Protein AF-A0A534A992-F1 (afdb_monomer_lite)

Structure (mmCIF, N/CA/C/O backbone):
data_AF-A0A534A992-F1
#
_entry.id   AF-A0A534A992-F1
#
loop_
_atom_site.group_PDB
_atom_site.id
_atom_site.type_symbol
_atom_site.label_atom_id
_atom_site.label_alt_id
_atom_site.label_comp_id
_atom_site.label_asym_id
_atom_site.label_entity_id
_atom_site.label_seq_id
_atom_site.pdbx_PDB_ins_code
_atom_site.Cartn_x
_atom_site.Cartn_y
_atom_site.Cartn_z
_atom_site.occupancy
_atom_site.B_iso_or_equiv
_atom_site.auth_seq_id
_atom_site.auth_comp_id
_atom_site.auth_asym_id
_atom_site.auth_atom_id
_atom_site.pdbx_PDB_model_num
ATOM 1 N N . MET A 1 1 ? -12.258 14.652 -5.434 1.00 37.53 1 MET A N 1
ATOM 2 C CA . MET A 1 1 ? -13.002 13.472 -4.944 1.00 37.53 1 MET A CA 1
ATOM 3 C C . MET A 1 1 ? -12.155 12.781 -3.891 1.00 37.53 1 MET A C 1
ATOM 5 O O . MET A 1 1 ? -11.164 12.143 -4.225 1.00 37.53 1 MET A O 1
ATOM 9 N N . ARG A 1 2 ? -12.451 13.022 -2.613 1.00 42.31 2 ARG A N 1
ATOM 10 C CA . ARG A 1 2 ? -11.696 12.489 -1.476 1.00 42.31 2 ARG A CA 1
ATOM 11 C C . ARG A 1 2 ? -12.446 11.252 -0.981 1.00 42.31 2 ARG A C 1
ATOM 13 O O . ARG A 1 2 ? -13.258 11.391 -0.088 1.00 42.31 2 ARG A O 1
ATOM 20 N N . TRP A 1 3 ? -12.212 10.115 -1.647 1.00 45.12 3 TRP A N 1
ATOM 21 C CA . TRP A 1 3 ? -12.463 8.730 -1.206 1.00 45.12 3 TRP A CA 1
ATOM 22 C C . TRP A 1 3 ? -13.452 8.632 -0.036 1.00 45.12 3 TRP A C 1
ATOM 24 O O . TRP A 1 3 ? -13.048 8.586 1.123 1.00 45.12 3 TRP A O 1
ATOM 34 N N . GLU A 1 4 ? -14.743 8.666 -0.360 1.00 52.88 4 GLU A N 1
ATOM 35 C CA . GLU A 1 4 ? -15.827 8.918 0.596 1.00 52.88 4 GLU A CA 1
ATOM 36 C C . GLU A 1 4 ? -16.088 7.794 1.612 1.00 52.88 4 GLU A C 1
ATOM 38 O O . GLU A 1 4 ? -16.924 7.990 2.478 1.00 52.88 4 GLU A O 1
ATOM 43 N N . ASN A 1 5 ? -15.337 6.681 1.610 1.00 62.59 5 ASN A N 1
ATOM 44 C CA . ASN A 1 5 ? -15.327 5.720 2.723 1.00 62.59 5 ASN A CA 1
ATOM 45 C C . ASN A 1 5 ? -14.058 4.841 2.735 1.00 62.59 5 ASN A C 1
ATOM 47 O O . ASN A 1 5 ? -13.982 3.843 2.013 1.00 62.59 5 ASN A O 1
ATOM 51 N N . PRO A 1 6 ? -13.050 5.132 3.580 1.00 66.06 6 PRO A N 1
ATOM 52 C CA . PRO A 1 6 ? -11.846 4.301 3.668 1.00 66.06 6 PRO A CA 1
ATOM 53 C C . PRO A 1 6 ? -12.125 2.892 4.214 1.00 66.06 6 PRO A C 1
ATOM 55 O O . PRO A 1 6 ? -11.359 1.977 3.923 1.00 66.06 6 PRO A O 1
ATOM 58 N N . ALA A 1 7 ? -13.208 2.714 4.981 1.00 72.00 7 ALA A N 1
ATOM 59 C CA . ALA A 1 7 ? -13.625 1.427 5.541 1.00 72.00 7 ALA A CA 1
ATOM 60 C C . ALA A 1 7 ? -14.166 0.457 4.475 1.00 72.00 7 ALA A C 1
ATOM 62 O O . ALA A 1 7 ? -13.842 -0.725 4.499 1.00 72.00 7 ALA A O 1
ATOM 63 N N . GLU A 1 8 ? -14.930 0.961 3.505 1.00 77.81 8 GLU A N 1
ATOM 64 C CA . GLU A 1 8 ? -15.453 0.160 2.387 1.00 77.81 8 GLU A CA 1
ATOM 65 C C . GLU A 1 8 ? -14.386 -0.076 1.306 1.00 77.81 8 GLU A C 1
ATOM 67 O O . GLU A 1 8 ? -14.445 -1.056 0.567 1.00 77.81 8 GLU A O 1
ATOM 72 N N . ALA A 1 9 ? -13.363 0.783 1.242 1.00 84.12 9 ALA A N 1
ATOM 73 C CA . ALA A 1 9 ? -12.266 0.647 0.291 1.00 84.12 9 ALA A CA 1
ATOM 74 C C . ALA A 1 9 ? -11.337 -0.540 0.603 1.00 84.12 9 ALA A C 1
ATOM 76 O O . ALA A 1 9 ? -10.881 -1.215 -0.314 1.00 84.12 9 ALA A O 1
ATOM 77 N N . GLU A 1 10 ? -11.039 -0.813 1.877 1.00 84.12 10 GLU A N 1
ATOM 78 C CA . GLU A 1 10 ? -10.124 -1.894 2.278 1.00 84.12 10 GLU A CA 1
ATOM 79 C C . 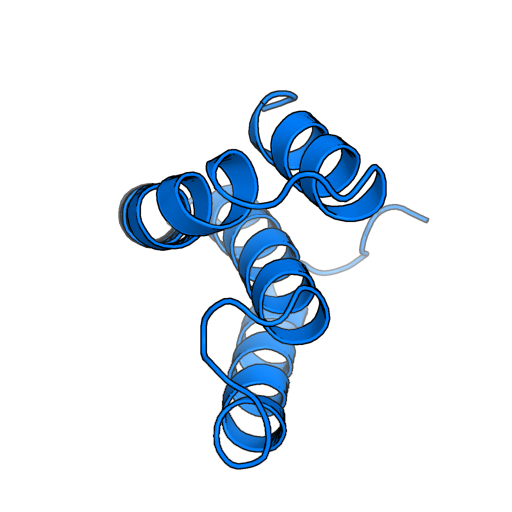GLU A 1 10 ? -10.490 -3.284 1.722 1.00 84.12 10 GLU A C 1
ATOM 81 O O . GLU A 1 10 ? -9.604 -3.909 1.128 1.00 84.12 10 GLU A O 1
ATOM 86 N N . PRO A 1 11 ? -11.732 -3.793 1.867 1.00 88.31 11 PRO A N 1
ATOM 87 C CA . PRO A 1 11 ? -12.087 -5.104 1.323 1.00 88.31 11 PRO A CA 1
ATOM 88 C C . PRO A 1 11 ? -11.968 -5.141 -0.206 1.00 88.31 11 PRO A C 1
ATOM 90 O O . PRO A 1 11 ? -11.332 -6.049 -0.740 1.00 88.31 11 PRO A O 1
ATOM 93 N N . LEU A 1 12 ? -12.452 -4.108 -0.903 1.00 89.31 12 LEU A N 1
ATOM 94 C CA . LEU A 1 12 ? -12.368 -4.013 -2.365 1.00 89.31 12 LEU A CA 1
ATOM 95 C C . LEU A 1 12 ? -10.918 -3.978 -2.866 1.00 89.31 12 LEU A C 1
ATOM 97 O O . LEU A 1 12 ? -10.581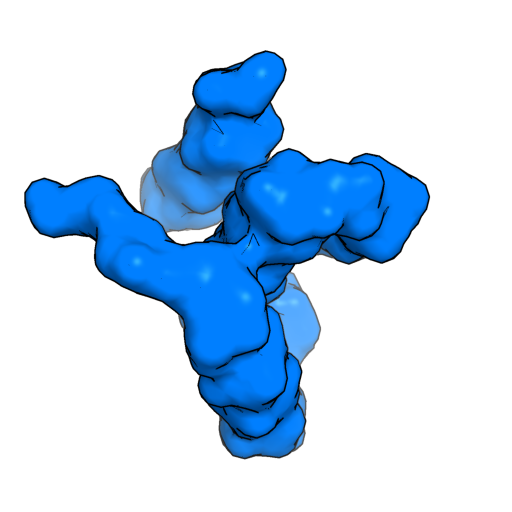 -4.588 -3.878 1.00 89.31 12 LEU A O 1
ATOM 101 N N . LEU A 1 13 ? -10.033 -3.284 -2.149 1.00 89.38 13 LEU A N 1
ATOM 102 C CA . LEU A 1 13 ? -8.612 -3.215 -2.485 1.00 89.38 13 LEU A CA 1
ATOM 103 C C . LEU A 1 13 ? -7.906 -4.558 -2.254 1.00 89.38 13 LEU A C 1
ATOM 105 O O . LEU A 1 13 ? -7.045 -4.935 -3.050 1.00 89.38 13 LEU A O 1
ATOM 109 N N . ARG A 1 14 ? -8.278 -5.310 -1.210 1.00 89.62 14 ARG A N 1
ATOM 110 C CA . ARG A 1 14 ? -7.761 -6.672 -0.995 1.00 89.62 14 ARG A CA 1
ATOM 111 C C . ARG A 1 14 ? -8.248 -7.644 -2.072 1.00 89.62 14 ARG A C 1
ATOM 113 O O . ARG A 1 14 ? -7.442 -8.424 -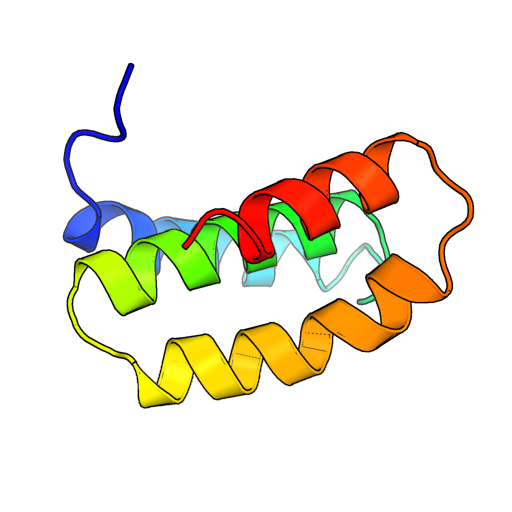2.575 1.00 89.62 14 ARG A O 1
ATOM 120 N N . GLU A 1 15 ? -9.511 -7.561 -2.481 1.00 90.25 15 GLU A N 1
ATOM 121 C CA . GLU A 1 15 ? -10.038 -8.337 -3.612 1.00 90.25 15 GLU A CA 1
ATOM 122 C C . GLU A 1 15 ? -9.323 -7.985 -4.922 1.00 90.25 15 GLU A C 1
ATOM 124 O O . GLU A 1 15 ? -8.882 -8.871 -5.655 1.00 90.25 15 GLU A O 1
ATOM 129 N N . ALA A 1 16 ? -9.109 -6.694 -5.185 1.00 88.38 16 ALA A N 1
ATOM 130 C CA . ALA A 1 16 ? -8.363 -6.241 -6.353 1.00 88.38 16 ALA A CA 1
ATOM 131 C C . ALA A 1 16 ? -6.928 -6.793 -6.370 1.00 88.38 16 ALA A C 1
ATOM 133 O O . ALA A 1 16 ? -6.436 -7.169 -7.435 1.00 88.38 16 ALA A O 1
ATOM 134 N N . LEU A 1 17 ? -6.261 -6.893 -5.212 1.00 86.94 17 LEU A N 1
ATOM 135 C CA . LEU A 1 17 ? -4.959 -7.558 -5.108 1.00 86.94 17 LEU A CA 1
ATOM 136 C C . LEU A 1 17 ? -5.064 -9.055 -5.394 1.00 86.94 17 LEU A C 1
ATOM 138 O O . LEU A 1 17 ? -4.252 -9.566 -6.160 1.00 86.94 17 LEU A O 1
ATOM 142 N N . ALA A 1 18 ? -6.062 -9.748 -4.847 1.00 87.31 18 ALA A N 1
ATOM 143 C CA . ALA A 1 18 ? -6.260 -11.176 -5.094 1.00 87.31 18 ALA A CA 1
ATOM 144 C C . ALA A 1 18 ? -6.481 -11.492 -6.585 1.00 87.31 18 ALA A C 1
ATOM 146 O O . ALA A 1 18 ? -6.005 -12.515 -7.068 1.00 87.31 18 ALA A O 1
ATOM 147 N N . VAL A 1 19 ? -7.131 -10.594 -7.332 1.00 85.44 19 VAL A N 1
ATOM 148 C CA . VAL A 1 19 ? -7.346 -10.739 -8.782 1.00 85.44 19 VAL A CA 1
ATOM 149 C C . VAL A 1 19 ? -6.126 -10.301 -9.603 1.00 85.44 19 VAL A C 1
ATOM 151 O O . VAL A 1 19 ? -5.825 -10.903 -10.633 1.00 85.44 19 VAL A O 1
ATOM 154 N N . ARG A 1 20 ? -5.405 -9.254 -9.177 1.00 76.69 20 ARG A N 1
ATOM 155 C CA . ARG A 1 20 ? -4.277 -8.680 -9.938 1.00 76.69 20 ARG A CA 1
ATOM 156 C C . ARG A 1 20 ? -2.932 -9.362 -9.691 1.00 76.69 20 ARG A C 1
ATOM 158 O O . ARG A 1 20 ? -2.087 -9.283 -10.578 1.00 76.69 20 ARG A O 1
ATOM 165 N N . CYS A 1 21 ? -2.736 -10.004 -8.539 1.00 72.62 21 CYS A N 1
ATOM 166 C CA . CYS A 1 21 ? -1.484 -10.665 -8.151 1.00 72.62 21 CYS A CA 1
ATOM 167 C C . CYS A 1 21 ? -1.184 -11.968 -8.931 1.00 72.62 21 CYS A C 1
ATOM 169 O O . CYS A 1 21 ? -0.031 -12.179 -9.281 1.00 72.62 21 CYS A O 1
ATOM 171 N N . PRO A 1 22 ? -2.160 -12.835 -9.277 1.00 72.06 22 PRO A N 1
ATOM 172 C CA . PRO A 1 22 ? -1.877 -14.037 -10.069 1.00 72.06 22 PRO A CA 1
ATOM 173 C C . PRO A 1 22 ? -1.319 -13.758 -11.481 1.00 72.06 22 PRO A C 1
ATOM 175 O O . PRO A 1 22 ? -0.396 -14.461 -11.886 1.00 72.06 22 PRO A O 1
ATOM 178 N N . PRO A 1 23 ? -1.824 -12.761 -12.244 1.00 70.50 23 PRO A N 1
ATOM 179 C CA . PRO A 1 23 ? -1.299 -12.469 -13.580 1.00 70.50 23 PRO A CA 1
ATOM 180 C C . PRO A 1 23 ? -0.100 -11.508 -13.614 1.00 70.50 23 PRO A C 1
ATOM 182 O O . PRO A 1 23 ? 0.508 -11.373 -14.674 1.00 70.50 23 PRO A O 1
ATOM 185 N N . HIS A 1 24 ? 0.242 -10.824 -12.514 1.00 68.38 24 HIS A N 1
ATOM 186 C CA . HIS A 1 24 ? 1.290 -9.798 -12.514 1.00 68.38 24 HIS A CA 1
ATOM 187 C C . HIS A 1 24 ? 2.313 -10.003 -11.392 1.00 68.38 24 HIS A C 1
ATOM 189 O O . HIS A 1 24 ? 1.923 -10.265 -10.254 1.00 68.38 24 HIS A O 1
ATOM 195 N N . PRO A 1 25 ? 3.613 -9.802 -11.671 1.00 77.31 25 PRO A N 1
ATOM 196 C CA . PRO A 1 25 ? 4.641 -9.738 -10.640 1.00 77.31 25 PRO A CA 1
ATOM 197 C C . PRO A 1 25 ? 4.281 -8.751 -9.518 1.00 77.31 25 PRO A C 1
ATOM 199 O O . PRO A 1 25 ? 3.642 -7.724 -9.748 1.00 77.31 25 PRO A O 1
ATOM 202 N N . ALA A 1 26 ? 4.697 -9.041 -8.283 1.00 75.25 26 ALA A N 1
ATOM 203 C CA . ALA A 1 26 ? 4.359 -8.219 -7.114 1.00 75.25 26 ALA A CA 1
ATOM 204 C C . ALA A 1 26 ? 4.938 -6.787 -7.161 1.00 75.25 26 ALA A C 1
ATOM 206 O O . ALA A 1 26 ? 4.493 -5.919 -6.405 1.00 75.25 26 ALA A O 1
ATOM 207 N N . ASP A 1 27 ? 5.929 -6.563 -8.021 1.00 76.75 27 ASP A N 1
ATOM 208 C CA . ASP A 1 27 ? 6.579 -5.295 -8.347 1.00 76.75 27 ASP A CA 1
ATOM 209 C C . ASP A 1 27 ? 5.983 -4.603 -9.587 1.00 76.75 27 ASP A C 1
ATOM 211 O O . ASP A 1 27 ? 6.423 -3.509 -9.947 1.00 76.75 27 ASP A O 1
ATOM 215 N N . ASP A 1 28 ? 4.948 -5.180 -10.209 1.00 83.50 28 ASP A N 1
ATOM 216 C CA . ASP A 1 28 ? 4.210 -4.525 -11.284 1.00 83.50 28 ASP A CA 1
ATOM 217 C C . ASP A 1 28 ? 3.589 -3.216 -10.764 1.00 83.50 28 ASP A C 1
ATOM 219 O O . ASP A 1 28 ? 2.895 -3.221 -9.736 1.00 83.50 28 ASP A O 1
ATOM 223 N N . PRO A 1 29 ? 3.769 -2.084 -11.466 1.00 80.69 29 PRO A N 1
ATOM 224 C CA . PRO A 1 29 ? 3.246 -0.800 -11.016 1.00 80.69 29 PRO A CA 1
ATOM 225 C C . PRO A 1 29 ? 1.735 -0.791 -10.739 1.00 80.69 29 PRO A C 1
ATOM 227 O O . PRO A 1 29 ? 1.286 -0.071 -9.851 1.00 80.69 29 PRO A O 1
ATOM 230 N N . ARG A 1 30 ? 0.947 -1.620 -11.435 1.00 82.81 30 ARG A N 1
ATOM 231 C CA . ARG A 1 30 ? -0.507 -1.754 -11.228 1.00 82.81 30 ARG A CA 1
ATOM 232 C C . ARG A 1 30 ? -0.841 -2.489 -9.933 1.00 82.81 30 ARG A C 1
ATOM 234 O O . ARG A 1 30 ? -1.884 -2.235 -9.332 1.00 82.81 30 ARG A O 1
ATOM 241 N N . VAL A 1 31 ? 0.012 -3.415 -9.505 1.00 88.19 31 VAL A N 1
ATOM 242 C CA . VAL A 1 31 ? -0.113 -4.080 -8.201 1.00 88.19 31 VAL A CA 1
ATOM 243 C C . VAL A 1 31 ? 0.313 -3.108 -7.100 1.00 88.19 31 VAL A C 1
ATOM 245 O O . VAL A 1 31 ? -0.387 -2.966 -6.096 1.00 88.19 31 VAL A O 1
ATOM 248 N N . LEU A 1 32 ? 1.412 -2.379 -7.311 1.00 89.31 32 LEU A N 1
ATOM 249 C CA . LEU A 1 32 ? 1.922 -1.389 -6.361 1.00 89.31 32 LEU A CA 1
ATOM 250 C C . LEU A 1 32 ? 0.937 -0.233 -6.134 1.00 89.31 32 LEU A C 1
ATOM 252 O O . LEU A 1 32 ? 0.759 0.178 -4.991 1.00 89.31 32 LEU A O 1
ATOM 256 N N . GLU A 1 33 ? 0.241 0.241 -7.168 1.00 89.38 33 GLU A N 1
ATOM 257 C CA . GLU A 1 33 ? -0.813 1.259 -7.045 1.00 89.38 33 GLU A CA 1
ATOM 258 C C . GLU A 1 33 ? -1.923 0.834 -6.072 1.00 89.38 33 GLU A C 1
ATOM 260 O O . GLU A 1 33 ? -2.284 1.589 -5.166 1.00 89.38 33 GLU A O 1
ATOM 265 N N . VAL A 1 34 ? -2.436 -0.394 -6.213 1.00 90.50 34 VAL A N 1
ATOM 266 C CA . VAL A 1 34 ? -3.504 -0.912 -5.341 1.00 90.50 34 VAL A CA 1
ATOM 267 C C . VAL A 1 34 ? -3.004 -1.036 -3.903 1.00 90.50 34 VAL A C 1
ATOM 269 O O . VAL A 1 34 ? -3.721 -0.686 -2.965 1.00 90.50 34 VAL A O 1
ATOM 272 N N . LYS A 1 35 ? -1.747 -1.452 -3.709 1.00 91.44 35 LYS A N 1
ATOM 273 C CA . LYS A 1 35 ? -1.128 -1.488 -2.378 1.00 91.44 35 LYS A CA 1
ATOM 274 C C . LYS A 1 35 ? -0.962 -0.086 -1.775 1.00 91.44 35 LYS A C 1
ATOM 276 O O . LYS A 1 35 ? -1.219 0.077 -0.586 1.00 91.44 35 LYS A O 1
ATOM 281 N N . VAL A 1 36 ? -0.607 0.938 -2.559 1.00 91.88 36 VAL A N 1
ATOM 282 C CA . VAL A 1 36 ? -0.561 2.342 -2.089 1.00 91.88 36 VAL A CA 1
ATOM 283 C C . VAL A 1 36 ? -1.947 2.824 -1.657 1.00 91.88 36 VAL A C 1
ATOM 285 O O . VAL A 1 36 ? -2.089 3.426 -0.591 1.00 91.88 36 VAL A O 1
ATOM 288 N N . ALA A 1 37 ? -2.987 2.526 -2.438 1.00 90.44 37 ALA A N 1
ATOM 289 C CA . ALA A 1 37 ? -4.362 2.845 -2.064 1.00 90.44 37 ALA A CA 1
ATOM 290 C C . ALA A 1 37 ? -4.783 2.130 -0.765 1.00 90.44 37 ALA A C 1
ATOM 292 O O . ALA A 1 37 ? -5.410 2.747 0.098 1.00 90.44 37 ALA A O 1
ATOM 293 N N . LEU A 1 38 ? -4.368 0.872 -0.574 1.00 91.44 38 LEU A N 1
ATOM 294 C CA . LEU A 1 38 ? -4.633 0.110 0.648 1.00 91.44 38 LEU A CA 1
ATOM 295 C C . LEU A 1 38 ? -3.906 0.702 1.861 1.00 91.44 38 LEU A C 1
ATOM 297 O O . LEU A 1 38 ? -4.521 0.873 2.908 1.00 91.44 38 LEU A O 1
ATOM 301 N N . VAL A 1 39 ? -2.641 1.112 1.721 1.00 92.25 39 VAL A N 1
ATOM 302 C CA . VAL A 1 39 ? -1.918 1.854 2.772 1.00 92.25 39 VAL A CA 1
ATOM 303 C C . VAL A 1 39 ? -2.696 3.105 3.194 1.00 92.25 39 VAL A C 1
ATOM 305 O O . VAL A 1 39 ? -2.813 3.403 4.391 1.00 92.25 39 VAL A O 1
ATOM 308 N N . ASN A 1 40 ? -3.240 3.846 2.228 1.00 89.31 40 ASN A N 1
ATOM 309 C CA . ASN A 1 40 ? -4.015 5.053 2.499 1.00 89.31 40 ASN A CA 1
ATOM 310 C C . ASN A 1 40 ? -5.322 4.738 3.234 1.00 89.31 40 ASN A C 1
ATOM 312 O O . ASN A 1 40 ? -5.598 5.370 4.254 1.00 89.31 40 ASN A O 1
ATOM 316 N N . ALA A 1 41 ? -6.063 3.722 2.796 1.00 89.94 41 ALA A N 1
ATOM 317 C CA . ALA A 1 41 ? -7.272 3.263 3.475 1.00 89.94 41 ALA A CA 1
ATOM 318 C C . ALA A 1 41 ? -6.983 2.810 4.918 1.00 89.94 41 ALA A C 1
ATOM 320 O O . ALA A 1 41 ? -7.636 3.277 5.850 1.00 89.94 41 ALA A O 1
ATOM 321 N N . LEU A 1 42 ? -5.946 1.990 5.120 1.00 90.12 42 LEU A N 1
ATOM 322 C CA . LEU A 1 42 ? -5.590 1.427 6.426 1.00 90.12 42 LEU A CA 1
ATOM 323 C C . LEU A 1 42 ? -5.288 2.507 7.466 1.00 90.12 42 LEU A C 1
ATOM 325 O O . LEU A 1 42 ? -5.887 2.501 8.538 1.00 90.12 42 LEU A O 1
ATOM 329 N N . ALA A 1 43 ? -4.420 3.479 7.167 1.00 88.38 43 ALA A N 1
ATOM 330 C CA . ALA A 1 43 ? -4.157 4.517 8.170 1.00 88.38 43 ALA A CA 1
ATOM 331 C C . ALA A 1 43 ? -5.222 5.625 8.230 1.00 88.38 43 ALA A C 1
ATOM 333 O O . ALA A 1 43 ? -5.290 6.307 9.244 1.00 88.38 43 ALA A O 1
ATOM 334 N N . ALA A 1 44 ? -6.114 5.760 7.237 1.00 87.31 44 ALA A N 1
ATOM 335 C CA . ALA A 1 44 ? -7.339 6.550 7.418 1.00 87.31 44 ALA A CA 1
ATOM 336 C C . ALA A 1 44 ? -8.308 5.879 8.412 1.00 87.31 44 ALA A C 1
ATOM 338 O O . ALA A 1 44 ? -9.035 6.570 9.116 1.00 87.31 44 ALA A O 1
ATOM 339 N N . GLN A 1 45 ? -8.267 4.548 8.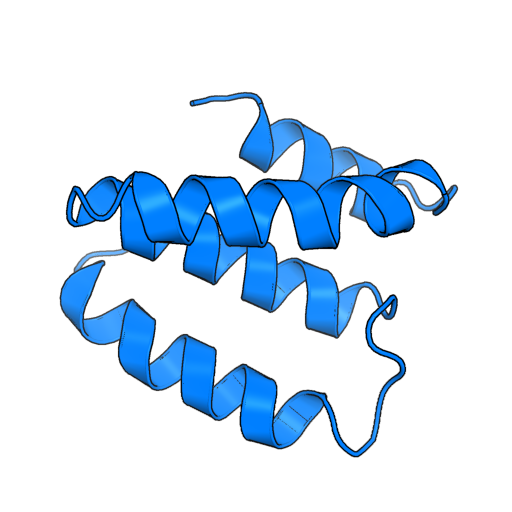523 1.00 87.81 45 GLN A N 1
ATOM 340 C CA . GLN A 1 45 ? -8.971 3.776 9.553 1.00 87.81 45 GLN A CA 1
ATOM 341 C C . GLN A 1 45 ? -8.188 3.649 10.877 1.00 87.81 45 GLN A C 1
ATOM 343 O O . GLN A 1 45 ? -8.620 2.940 11.781 1.00 87.81 45 GLN A O 1
ATOM 348 N N . GLY A 1 46 ? -7.015 4.282 11.006 1.00 89.00 46 GLY A N 1
ATOM 349 C CA . GLY A 1 46 ? -6.173 4.189 12.205 1.00 89.00 46 GLY A CA 1
ATOM 350 C C . GLY A 1 46 ? -5.366 2.890 12.346 1.00 89.00 46 GLY A C 1
ATOM 351 O O . GLY A 1 46 ? -4.613 2.756 13.312 1.00 89.00 46 GLY A O 1
ATOM 352 N N . LYS A 1 47 ? -5.430 1.969 11.371 1.00 90.88 47 LYS A N 1
ATOM 353 C CA . LYS A 1 47 ? -4.648 0.715 11.318 1.00 90.88 47 LYS A CA 1
ATOM 354 C C . LYS A 1 47 ? -3.188 0.989 10.934 1.00 90.88 47 LYS A C 1
ATOM 356 O O . LYS A 1 47 ? -2.701 0.603 9.869 1.00 90.88 47 LYS A O 1
ATOM 361 N N . SER A 1 48 ? -2.493 1.725 11.797 1.00 88.06 48 SER A N 1
ATOM 362 C CA . SER A 1 48 ? -1.153 2.257 11.534 1.00 88.06 48 SER A CA 1
ATOM 363 C C . SER A 1 48 ? -0.094 1.166 11.383 1.00 88.06 48 SER A C 1
ATOM 365 O O . SER A 1 48 ? 0.823 1.328 10.578 1.00 88.06 48 SER A O 1
ATOM 367 N N . ASP A 1 49 ? -0.227 0.050 12.101 1.00 91.00 49 ASP A N 1
ATOM 368 C CA . ASP A 1 49 ? 0.737 -1.053 12.032 1.00 91.00 49 ASP A CA 1
ATOM 369 C C . ASP A 1 49 ? 0.670 -1.776 10.683 1.00 91.00 49 ASP A C 1
ATOM 371 O O . ASP A 1 49 ? 1.690 -1.896 10.001 1.00 91.00 49 ASP A O 1
ATOM 375 N N . GLU A 1 50 ? -0.533 -2.147 10.227 1.00 90.81 50 GLU A N 1
ATOM 376 C CA . GLU A 1 50 ? -0.734 -2.741 8.897 1.00 90.81 50 GLU A CA 1
ATOM 377 C C . GLU A 1 50 ? -0.277 -1.788 7.784 1.00 90.81 50 GLU A C 1
ATOM 379 O O . GLU A 1 50 ? 0.428 -2.193 6.856 1.00 90.81 50 GLU A O 1
ATOM 384 N N . ALA A 1 51 ? -0.607 -0.496 7.897 1.00 91.69 51 ALA A N 1
ATOM 385 C CA . ALA A 1 51 ? -0.176 0.511 6.933 1.00 91.69 51 ALA A CA 1
ATOM 386 C C . ALA A 1 51 ? 1.357 0.633 6.869 1.00 91.69 51 ALA A C 1
ATOM 388 O O . ALA A 1 51 ? 1.918 0.752 5.776 1.00 91.69 51 ALA A O 1
ATOM 389 N N . ARG A 1 52 ? 2.053 0.584 8.014 1.00 90.50 52 ARG A N 1
ATOM 390 C CA . ARG A 1 52 ? 3.524 0.635 8.084 1.00 90.50 52 ARG A CA 1
ATOM 391 C C . ARG A 1 52 ? 4.167 -0.604 7.475 1.00 90.50 52 ARG A C 1
ATOM 393 O O . ARG A 1 52 ? 5.107 -0.457 6.693 1.00 90.50 52 ARG A O 1
ATOM 400 N N . MET A 1 53 ? 3.656 -1.793 7.793 1.00 92.19 53 MET A N 1
ATOM 401 C CA . MET A 1 53 ? 4.159 -3.047 7.225 1.00 92.19 53 MET A CA 1
ATOM 402 C C . MET A 1 53 ? 4.027 -3.052 5.701 1.00 92.19 53 MET A C 1
ATOM 404 O O . MET A 1 53 ? 5.014 -3.266 4.996 1.00 92.19 53 MET A O 1
ATOM 408 N N . LEU A 1 54 ? 2.842 -2.708 5.189 1.00 91.31 54 LEU A N 1
ATOM 409 C CA . LEU A 1 54 ? 2.589 -2.663 3.751 1.00 91.31 54 LEU A CA 1
ATOM 410 C C . LEU A 1 54 ? 3.413 -1.570 3.054 1.00 91.31 54 LEU A C 1
ATOM 412 O O . LEU A 1 54 ? 3.941 -1.789 1.965 1.00 91.31 54 LEU A O 1
ATOM 416 N N . THR A 1 55 ? 3.609 -0.416 3.699 1.00 91.94 55 THR A N 1
ATOM 417 C CA . THR A 1 55 ? 4.503 0.637 3.188 1.00 91.94 55 THR A CA 1
ATOM 418 C C . THR A 1 55 ? 5.936 0.124 3.034 1.00 91.94 55 THR A C 1
ATOM 420 O O . THR A 1 55 ? 6.584 0.405 2.026 1.00 91.94 55 THR A O 1
ATOM 423 N N . ALA A 1 56 ? 6.452 -0.629 4.010 1.00 91.19 56 ALA A N 1
ATOM 424 C CA . ALA A 1 56 ? 7.802 -1.187 3.947 1.00 91.19 56 ALA A CA 1
ATOM 425 C C . ALA A 1 56 ? 7.960 -2.211 2.810 1.00 91.19 56 ALA A C 1
ATOM 427 O O . ALA A 1 56 ? 9.002 -2.221 2.148 1.00 91.19 56 ALA A O 1
ATOM 428 N N . GLU A 1 57 ? 6.924 -3.013 2.553 1.00 89.75 57 GLU A N 1
ATOM 429 C CA . GLU A 1 57 ? 6.884 -3.986 1.457 1.00 89.75 57 GLU A CA 1
ATOM 430 C C . GLU A 1 57 ? 6.990 -3.304 0.084 1.00 89.75 57 GLU A C 1
ATOM 432 O O . GLU A 1 57 ? 7.817 -3.691 -0.741 1.00 89.75 57 GLU A O 1
ATOM 437 N N . ILE A 1 58 ? 6.209 -2.244 -0.152 1.00 90.81 58 ILE A N 1
ATOM 438 C CA . ILE A 1 58 ? 6.101 -1.614 -1.480 1.00 90.81 58 ILE A CA 1
ATOM 439 C C . ILE A 1 58 ? 7.144 -0.534 -1.755 1.00 90.81 58 ILE A C 1
ATOM 441 O O . ILE A 1 58 ? 7.437 -0.230 -2.910 1.00 90.81 58 ILE A O 1
ATOM 445 N N . LYS A 1 59 ? 7.756 0.044 -0.717 1.00 89.62 59 LYS A N 1
ATOM 446 C CA . LYS A 1 59 ? 8.735 1.129 -0.881 1.00 89.62 59 LYS A CA 1
ATOM 447 C C . LYS A 1 59 ? 10.019 0.667 -1.572 1.00 89.62 59 LYS A C 1
ATOM 449 O O . LYS A 1 59 ? 10.630 1.464 -2.279 1.00 89.62 59 LYS A O 1
ATOM 454 N N . ARG A 1 60 ? 10.444 -0.590 -1.382 1.00 87.94 60 ARG A N 1
ATOM 455 C CA . ARG A 1 60 ? 11.617 -1.156 -2.079 1.00 87.94 60 ARG A CA 1
ATOM 456 C C . ARG A 1 60 ? 11.399 -1.277 -3.593 1.00 87.94 60 ARG A C 1
ATOM 458 O O . ARG A 1 60 ? 12.177 -0.654 -4.313 1.00 87.94 60 ARG A O 1
ATOM 465 N N . PRO A 1 61 ? 10.379 -2.005 -4.091 1.00 87.81 61 PRO A N 1
ATOM 466 C CA . PRO A 1 61 ? 10.164 -2.146 -5.530 1.00 87.81 61 PRO A CA 1
ATOM 467 C C . PRO A 1 61 ? 9.833 -0.809 -6.197 1.00 87.81 61 PRO A C 1
ATOM 469 O O . PRO A 1 61 ? 10.354 -0.522 -7.270 1.00 87.81 61 PRO A O 1
ATOM 472 N N . LEU A 1 62 ? 9.072 0.071 -5.535 1.00 86.06 62 LEU A N 1
ATOM 473 C CA . LEU A 1 62 ? 8.801 1.404 -6.073 1.00 86.06 62 LEU A CA 1
ATOM 474 C C . LEU A 1 62 ? 10.073 2.246 -6.261 1.00 86.06 62 LEU A C 1
ATOM 476 O O . LEU A 1 62 ? 10.171 2.974 -7.240 1.00 86.06 62 LEU A O 1
ATOM 480 N N . LYS A 1 63 ? 11.048 2.153 -5.345 1.00 85.94 63 LYS A N 1
ATOM 481 C CA . LYS A 1 63 ? 12.342 2.848 -5.480 1.00 85.94 63 LYS A CA 1
ATOM 482 C C . LYS A 1 63 ? 13.256 2.217 -6.526 1.00 85.94 63 LYS A C 1
ATOM 484 O O . LYS A 1 63 ? 14.086 2.917 -7.093 1.00 85.94 63 LYS A O 1
ATOM 489 N N . ALA A 1 64 ? 13.154 0.903 -6.717 1.00 86.75 64 ALA A N 1
ATOM 490 C CA . ALA A 1 64 ? 13.905 0.188 -7.742 1.00 86.75 64 ALA A CA 1
ATOM 491 C C . ALA A 1 64 ? 13.355 0.466 -9.151 1.00 86.75 64 ALA A C 1
ATOM 493 O O . ALA A 1 64 ? 14.091 0.379 -10.130 1.00 86.75 64 ALA A O 1
ATOM 494 N N . SER A 1 65 ? 12.074 0.826 -9.252 1.00 82.69 65 SER A N 1
ATOM 495 C CA . SER A 1 65 ? 11.454 1.232 -10.504 1.00 82.69 65 SER A CA 1
ATOM 496 C C .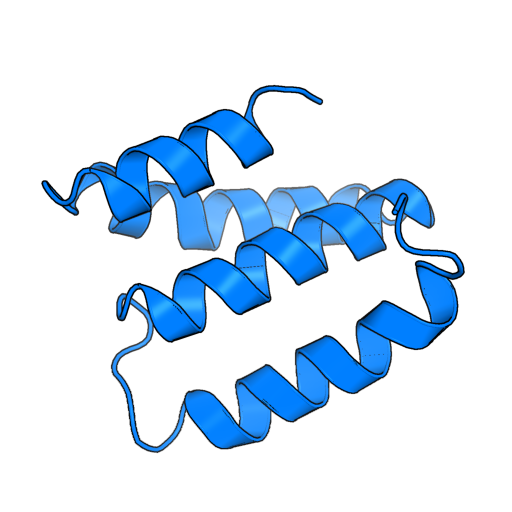 SER A 1 65 ? 11.902 2.636 -10.917 1.00 82.69 65 SER A C 1
ATOM 498 O O . SER A 1 65 ? 11.790 3.597 -10.161 1.00 82.69 65 SER A O 1
ATOM 500 N N . THR A 1 66 ? 12.376 2.765 -12.154 1.00 80.25 66 THR A N 1
ATOM 501 C CA . THR A 1 66 ? 12.769 4.042 -12.774 1.00 80.25 66 THR A CA 1
ATOM 502 C C . THR A 1 66 ? 11.598 4.762 -13.446 1.00 80.25 66 THR A C 1
ATOM 504 O O . THR A 1 66 ? 11.776 5.815 -14.057 1.00 80.25 66 THR A O 1
ATOM 507 N N . SER A 1 67 ? 10.387 4.204 -13.351 1.00 82.12 67 SER A N 1
ATOM 508 C CA . SER A 1 67 ? 9.200 4.779 -13.975 1.00 82.12 67 SER A CA 1
ATOM 509 C C . SER A 1 67 ? 8.746 6.054 -13.248 1.00 82.12 67 SER A C 1
ATOM 511 O O . SER A 1 67 ? 8.586 6.026 -12.023 1.00 82.12 67 SER A O 1
ATOM 513 N N . PRO A 1 68 ? 8.419 7.145 -13.973 1.00 85.44 68 PRO A N 1
ATOM 514 C CA . PRO A 1 68 ? 7.801 8.340 -13.389 1.00 85.44 68 PRO A CA 1
ATOM 515 C C . PRO A 1 68 ? 6.530 8.025 -12.593 1.00 85.44 68 PRO A C 1
ATOM 517 O O . PRO A 1 68 ? 6.229 8.673 -11.594 1.00 85.44 68 PRO A O 1
ATOM 520 N N . TYR A 1 69 ? 5.807 6.984 -13.005 1.00 84.12 69 TYR A N 1
ATOM 521 C CA . TYR A 1 69 ? 4.606 6.526 -12.323 1.00 84.12 69 TYR A CA 1
ATOM 522 C C . TYR A 1 69 ? 4.911 5.933 -10.935 1.00 84.12 69 TYR A C 1
ATOM 524 O O . TYR A 1 69 ? 4.202 6.213 -9.973 1.00 84.12 69 TYR A O 1
ATOM 532 N N . ALA A 1 70 ? 6.014 5.193 -10.781 1.00 85.75 70 ALA A N 1
ATOM 533 C CA . ALA A 1 70 ? 6.440 4.682 -9.476 1.00 85.75 70 ALA A CA 1
ATOM 534 C C . ALA A 1 70 ? 6.911 5.808 -8.536 1.00 85.75 70 ALA A C 1
ATOM 536 O O . ALA A 1 70 ? 6.668 5.752 -7.328 1.00 85.75 70 ALA A O 1
ATOM 537 N N . ALA A 1 71 ? 7.529 6.856 -9.087 1.00 86.69 71 ALA A N 1
ATOM 538 C CA . ALA A 1 71 ? 7.914 8.043 -8.328 1.00 86.69 71 ALA A CA 1
ATOM 539 C C . ALA A 1 71 ? 6.692 8.808 -7.783 1.00 86.69 71 ALA A C 1
ATOM 541 O O . ALA A 1 71 ? 6.700 9.206 -6.618 1.00 86.69 71 ALA A O 1
ATOM 542 N N . ASP A 1 72 ? 5.622 8.951 -8.575 1.00 89.44 72 ASP A N 1
ATOM 543 C CA . ASP A 1 7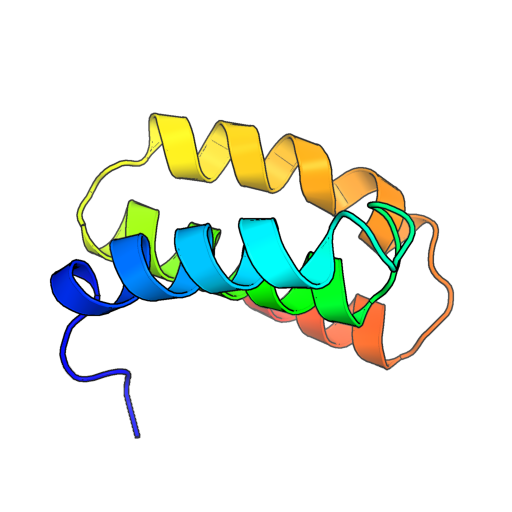2 ? 4.358 9.547 -8.112 1.00 89.44 72 ASP A CA 1
ATOM 544 C C . ASP A 1 72 ? 3.729 8.724 -6.976 1.00 89.44 72 ASP A C 1
ATOM 546 O O . ASP A 1 72 ? 3.352 9.260 -5.931 1.00 89.44 72 ASP A O 1
ATOM 550 N N . LEU A 1 73 ? 3.701 7.396 -7.122 1.00 87.25 73 LEU A N 1
ATOM 551 C CA . LEU A 1 73 ? 3.220 6.487 -6.079 1.00 87.25 73 LEU A CA 1
ATOM 552 C C . LEU A 1 73 ? 4.028 6.613 -4.773 1.00 87.25 73 LEU A C 1
ATOM 554 O O . LEU A 1 73 ? 3.444 6.625 -3.687 1.00 87.25 73 LEU A O 1
ATOM 558 N N . LEU A 1 74 ? 5.353 6.774 -4.852 1.00 87.00 74 LEU A N 1
ATOM 559 C CA . LEU A 1 74 ? 6.193 7.060 -3.681 1.00 87.00 74 LEU A CA 1
ATOM 560 C C . LEU A 1 74 ? 5.879 8.414 -3.048 1.00 87.00 74 LEU A C 1
ATOM 562 O O . LEU A 1 74 ? 5.834 8.511 -1.821 1.00 87.00 74 LEU A O 1
ATOM 566 N N . ALA A 1 75 ? 5.660 9.449 -3.858 1.00 88.12 75 ALA A N 1
ATOM 567 C CA . ALA A 1 75 ? 5.319 10.775 -3.361 1.00 88.12 75 ALA A CA 1
ATOM 568 C C . ALA A 1 75 ? 3.985 10.760 -2.598 1.00 88.12 75 ALA A C 1
ATOM 570 O O . ALA A 1 75 ? 3.864 11.405 -1.558 1.00 88.12 75 ALA A O 1
ATOM 571 N N . ARG A 1 76 ? 3.003 9.970 -3.051 1.00 84.19 76 ARG A N 1
ATOM 572 C CA . ARG A 1 76 ? 1.718 9.778 -2.352 1.00 84.19 76 ARG A CA 1
ATOM 573 C C . ARG A 1 76 ? 1.868 9.097 -0.994 1.00 84.19 76 ARG A C 1
ATOM 575 O O . ARG A 1 76 ? 1.126 9.427 -0.077 1.00 84.19 76 ARG A O 1
ATOM 582 N N . LEU A 1 77 ? 2.828 8.182 -0.846 1.00 82.31 77 LEU A N 1
ATOM 583 C CA . LEU A 1 77 ? 3.142 7.559 0.446 1.00 82.31 77 LEU A CA 1
ATOM 584 C C . LEU A 1 77 ? 3.847 8.520 1.415 1.00 82.31 77 LEU A C 1
ATOM 586 O O . LEU A 1 77 ? 3.765 8.325 2.625 1.00 82.31 77 LEU A O 1
ATOM 590 N N . ALA A 1 78 ? 4.572 9.516 0.894 1.00 76.31 78 ALA A N 1
ATOM 591 C CA . ALA A 1 78 ? 5.351 10.464 1.691 1.00 76.31 78 ALA A CA 1
ATOM 592 C C . ALA A 1 78 ? 4.542 11.679 2.179 1.00 76.31 78 ALA A C 1
ATOM 594 O O . ALA A 1 78 ? 4.938 12.303 3.157 1.00 76.31 78 ALA A O 1
ATOM 595 N N . GLN A 1 79 ? 3.424 12.014 1.529 1.00 66.44 79 GLN A N 1
ATOM 596 C CA . GLN A 1 79 ? 2.564 13.163 1.865 1.00 66.44 79 GLN A CA 1
ATOM 597 C C . GLN A 1 79 ? 1.628 12.908 3.064 1.00 66.44 79 GLN A C 1
ATOM 599 O O . GLN A 1 79 ? 0.501 13.401 3.089 1.00 66.44 79 GLN A O 1
ATOM 604 N N . ARG A 1 80 ? 2.068 12.108 4.038 1.00 55.69 80 ARG A N 1
ATOM 605 C CA . ARG A 1 80 ? 1.247 11.658 5.162 1.00 55.69 80 ARG A CA 1
ATOM 606 C C . ARG A 1 80 ? 1.672 12.264 6.487 1.00 55.69 80 ARG A C 1
ATOM 608 O O . ARG A 1 80 ? 2.897 12.336 6.721 1.00 55.69 80 ARG A O 1
#

Sequence (80 aa):
MRWENPAEAEPLLREALAVRCPPHPADDPRVLEVKVALVNALAAQGKSDEARMLTAEIKRPLKASTSPYAADLLARLAQR

Radius of gyration: 12.05 Å; chains: 1; bounding box: 30×28×26 Å

Secondary structure (DSSP, 8-state):
---S-HHHHHHHHHHHHHHHTTTS-TT-HHHHHHHHHHHHHHHHTT-HHHHHHHHHHHHHHHHH---HHHHHHHHHHH--

Foldseek 3Di:
DPPPALPVLQVVLVVVLVVPPVVDPCLPLVNLLSLLSNLVSCVVVVVPVVSVVSCVVSVVSLVVDPDPSSVVSVVSNVVD

pLDDT: mean 82.64, std 11.62, range [37.53, 92.25]